Protein AF-E3FIV1-F1 (afdb_monomer)

Sequence (93 aa):
MCKFEVGVPIQNEQQGTISLKYAQQVSAQTANRAAYAVLSEAHSGEMLAVLCIDFKEEYRRALGEQVSGSRVSECVTAGIETVYFDLPEGVKP

Solvent-accessible surface area (backbone atoms only — not comparable to full-atom values): 5796 Å² total; per-residue (Å²): 129,91,67,62,41,77,48,68,56,56,58,41,93,90,72,41,75,40,54,69,69,55,49,52,49,54,51,54,54,38,45,54,51,22,44,45,62,46,60,74,71,60,60,94,86,65,55,69,69,57,56,43,51,53,27,52,52,45,28,39,52,57,38,40,77,75,36,70,80,38,45,64,45,72,65,73,70,82,87,66,79,80,83,71,93,80,65,66,92,86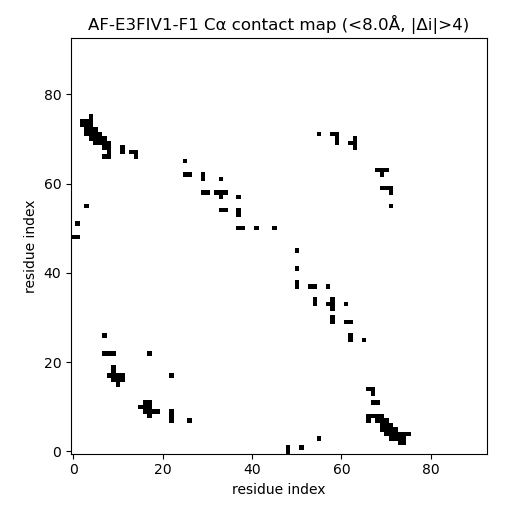,72,76,135

Structure (mmCIF, N/CA/C/O backbone):
data_AF-E3FIV1-F1
#
_entry.id   AF-E3FIV1-F1
#
loop_
_atom_site.group_PDB
_atom_site.id
_atom_site.type_symbol
_atom_site.label_atom_id
_atom_site.label_alt_id
_atom_site.label_comp_id
_atom_site.label_asym_id
_atom_site.label_entity_id
_atom_site.label_seq_id
_atom_site.pdbx_PDB_ins_code
_atom_site.Cartn_x
_atom_site.Cartn_y
_atom_site.Cartn_z
_atom_site.occupancy
_atom_site.B_iso_or_equiv
_atom_site.auth_seq_id
_atom_site.auth_comp_id
_atom_site.auth_asym_id
_atom_site.auth_atom_id
_atom_site.pdbx_PDB_model_num
ATOM 1 N N . MET A 1 1 ? 8.489 -13.337 -8.375 1.00 65.31 1 MET A N 1
ATOM 2 C CA . MET A 1 1 ? 7.082 -12.876 -8.449 1.00 65.31 1 MET A CA 1
ATOM 3 C C . MET A 1 1 ? 6.910 -11.770 -7.421 1.00 65.31 1 MET A C 1
ATOM 5 O O . MET A 1 1 ? 7.418 -11.947 -6.323 1.00 65.31 1 MET A O 1
ATOM 9 N N . CYS A 1 2 ? 6.269 -10.650 -7.768 1.00 83.38 2 CYS A N 1
ATOM 10 C CA . CYS A 1 2 ? 6.049 -9.543 -6.833 1.00 83.38 2 CYS A CA 1
ATOM 11 C C . CYS A 1 2 ? 4.977 -9.942 -5.810 1.00 83.38 2 CYS A C 1
ATOM 13 O O . CYS A 1 2 ? 3.795 -9.982 -6.146 1.00 83.38 2 CYS A O 1
ATOM 15 N N . LYS A 1 3 ? 5.392 -10.347 -4.607 1.00 86.25 3 LYS A N 1
ATOM 16 C CA . LYS A 1 3 ? 4.516 -10.839 -3.536 1.00 86.25 3 LYS A CA 1
ATOM 17 C C . LYS A 1 3 ? 4.990 -10.275 -2.207 1.00 86.25 3 LYS A C 1
ATOM 19 O O . LYS A 1 3 ? 6.175 -10.351 -1.901 1.00 86.25 3 LYS A O 1
ATOM 24 N N . PHE A 1 4 ? 4.069 -9.727 -1.432 1.00 88.00 4 PHE A N 1
ATOM 25 C CA . PHE A 1 4 ? 4.343 -9.170 -0.116 1.00 88.00 4 PHE A CA 1
ATOM 26 C C . PHE A 1 4 ? 3.056 -9.159 0.715 1.00 88.00 4 PHE A C 1
ATOM 28 O O . PHE A 1 4 ? 1.949 -9.222 0.178 1.00 88.00 4 PHE A O 1
ATOM 35 N N . GLU A 1 5 ? 3.209 -9.094 2.032 1.00 90.19 5 GLU A N 1
ATOM 36 C CA . GLU A 1 5 ? 2.107 -9.046 2.990 1.00 90.19 5 GLU A CA 1
ATOM 37 C C . GLU A 1 5 ? 1.805 -7.605 3.391 1.00 90.19 5 GLU A C 1
ATOM 39 O O . GLU A 1 5 ? 2.710 -6.775 3.505 1.00 90.19 5 GLU A O 1
ATOM 44 N N . VAL A 1 6 ? 0.523 -7.324 3.632 1.00 89.62 6 VAL A N 1
ATOM 45 C CA . VAL A 1 6 ? 0.041 -6.017 4.084 1.00 89.62 6 VAL A CA 1
ATOM 46 C C . VAL A 1 6 ? -0.756 -6.199 5.368 1.00 89.62 6 VAL A C 1
ATOM 48 O O . VAL A 1 6 ? -1.780 -6.879 5.390 1.00 89.62 6 VAL A O 1
ATOM 51 N N . GLY A 1 7 ? -0.290 -5.565 6.438 1.00 90.00 7 GLY A N 1
ATOM 52 C CA . GLY A 1 7 ? -0.983 -5.489 7.716 1.00 90.00 7 GLY A CA 1
ATOM 53 C C . GLY A 1 7 ? -1.544 -4.091 7.938 1.00 90.00 7 GLY A C 1
ATOM 54 O O . GLY A 1 7 ? -0.798 -3.114 7.912 1.00 90.00 7 GLY A O 1
ATOM 55 N N . VAL A 1 8 ? -2.846 -3.993 8.205 1.00 90.88 8 VAL A N 1
ATOM 56 C CA . VAL A 1 8 ? -3.501 -2.742 8.607 1.00 90.88 8 VAL A CA 1
ATOM 57 C C . VAL A 1 8 ? -4.094 -2.940 10.002 1.00 90.88 8 VAL A C 1
ATOM 59 O O . VAL A 1 8 ? -4.864 -3.885 10.193 1.00 90.88 8 VAL A O 1
ATOM 62 N N . PRO A 1 9 ? -3.739 -2.106 10.994 1.00 87.00 9 PRO A N 1
ATOM 63 C CA . PRO A 1 9 ? -4.281 -2.249 12.335 1.00 87.00 9 PRO A CA 1
ATOM 64 C C . PRO A 1 9 ? -5.777 -1.924 12.360 1.00 87.00 9 PRO A C 1
ATOM 66 O O . PRO A 1 9 ? -6.244 -1.008 11.688 1.00 87.00 9 PRO A O 1
ATOM 69 N N . ILE A 1 10 ? -6.521 -2.655 13.191 1.00 83.38 10 ILE A N 1
ATOM 70 C CA . ILE A 1 10 ? -7.926 -2.354 13.519 1.00 83.38 10 ILE A CA 1
ATOM 71 C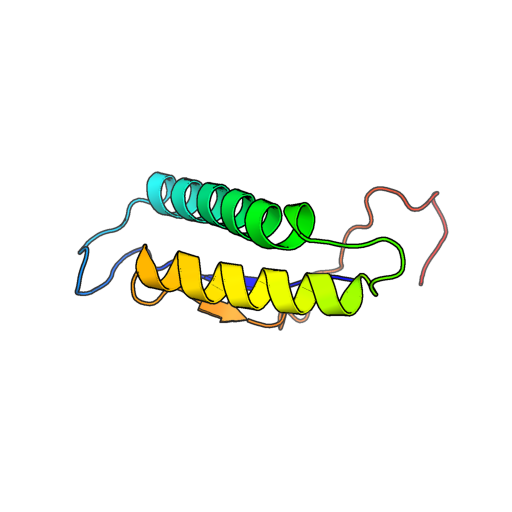 C . ILE A 1 10 ? -8.052 -1.378 14.699 1.00 83.38 10 ILE A C 1
ATOM 73 O O . ILE A 1 10 ? -9.142 -0.899 15.002 1.00 83.38 10 ILE A O 1
ATOM 77 N N . GLN A 1 11 ? -6.935 -1.068 15.362 1.00 81.75 11 GLN A N 1
ATOM 78 C CA . GLN A 1 11 ? -6.850 -0.063 16.413 1.00 81.75 11 GLN A CA 1
ATOM 79 C C . GLN A 1 11 ? -5.434 0.525 16.476 1.00 81.75 11 GLN A C 1
ATOM 81 O O . GLN A 1 11 ? -4.460 -0.226 16.427 1.00 81.75 11 GLN A O 1
ATOM 86 N N . ASN A 1 12 ? -5.310 1.846 16.604 1.00 84.81 12 ASN A N 1
ATOM 87 C CA . ASN A 1 12 ? -4.040 2.520 16.890 1.00 84.81 12 ASN A CA 1
ATOM 88 C C . ASN A 1 12 ? -4.261 3.796 17.732 1.00 84.81 12 ASN A C 1
ATOM 90 O O . ASN A 1 12 ? -5.392 4.241 17.921 1.00 84.81 12 ASN A O 1
ATOM 94 N N . GLU A 1 13 ? -3.181 4.383 18.254 1.00 85.12 13 GLU A N 1
ATOM 95 C CA . GLU A 1 13 ? -3.257 5.567 19.129 1.00 85.12 13 GLU A CA 1
ATOM 96 C C . GLU A 1 13 ? -3.697 6.841 18.391 1.00 85.12 13 GLU A C 1
ATOM 98 O O . GLU A 1 13 ? -4.348 7.700 18.978 1.00 85.12 13 GLU A O 1
ATO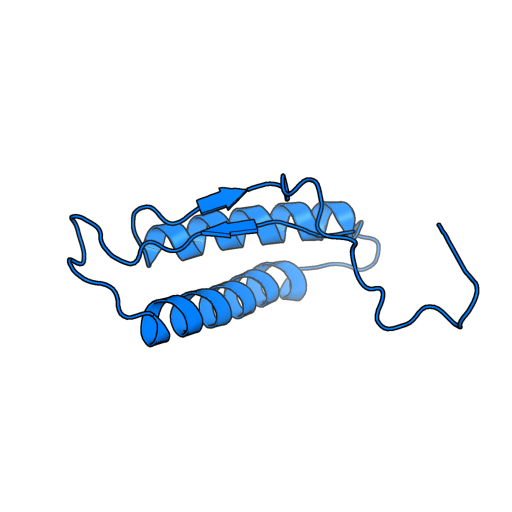M 103 N N . GLN A 1 14 ? -3.370 6.966 17.101 1.00 86.81 14 GLN A N 1
ATOM 104 C CA . GLN A 1 14 ? -3.634 8.184 16.324 1.00 86.81 14 GLN A CA 1
ATOM 105 C C . GLN A 1 14 ? -5.074 8.279 15.802 1.00 86.81 14 GLN A C 1
ATOM 107 O O . GLN A 1 14 ? -5.616 9.374 15.694 1.00 86.81 14 GLN A O 1
ATOM 112 N N . GLN A 1 15 ? -5.689 7.152 15.451 1.00 86.06 15 GLN A N 1
ATOM 113 C CA . GLN A 1 15 ? -6.986 7.077 14.767 1.00 86.06 15 GLN A CA 1
ATOM 114 C C . GLN A 1 15 ? -8.039 6.344 15.607 1.00 86.06 15 GLN A C 1
ATOM 116 O O . GLN A 1 15 ? -9.209 6.297 15.228 1.00 86.06 15 GLN A O 1
ATOM 121 N N . GLY A 1 16 ? -7.655 5.779 16.755 1.00 90.12 16 GLY A N 1
ATOM 122 C CA . GLY A 1 16 ? -8.551 5.004 17.599 1.00 90.12 16 GLY A CA 1
ATOM 123 C C . GLY A 1 16 ? -8.949 3.696 16.921 1.00 90.12 16 GLY A C 1
ATOM 124 O O . GLY A 1 16 ? -8.092 2.939 16.471 1.00 90.12 16 GLY A O 1
ATOM 125 N N . THR A 1 17 ? -10.250 3.402 16.873 1.00 91.00 17 THR A N 1
ATOM 126 C CA . THR A 1 17 ? -10.762 2.189 16.214 1.00 91.00 17 THR A CA 1
ATOM 127 C C . THR A 1 17 ? -10.864 2.398 14.710 1.00 91.00 17 THR A C 1
ATOM 129 O O . THR A 1 17 ? -11.526 3.319 14.236 1.00 91.00 17 THR A O 1
ATOM 132 N N . ILE A 1 18 ? -10.271 1.481 13.956 1.00 85.75 18 ILE A N 1
ATOM 133 C CA . ILE A 1 18 ? -10.271 1.473 12.499 1.00 85.75 18 ILE A CA 1
ATOM 134 C C . ILE A 1 18 ? -11.204 0.358 12.036 1.00 85.75 18 ILE A C 1
ATOM 136 O O . ILE A 1 18 ? -10.976 -0.822 12.300 1.00 85.75 18 ILE A O 1
ATOM 140 N N . SER A 1 19 ? -12.279 0.723 11.334 1.00 88.06 19 SER A N 1
ATOM 141 C CA . SER A 1 19 ? -13.211 -0.280 10.810 1.00 88.06 19 SER A CA 1
ATOM 142 C C . SER A 1 19 ? -12.546 -1.158 9.746 1.00 88.06 19 SER A C 1
ATOM 144 O O . SER A 1 19 ? -11.776 -0.667 8.920 1.00 88.06 19 SER A O 1
ATOM 146 N N . LEU A 1 20 ? -12.912 -2.443 9.701 1.00 85.81 20 LEU A N 1
ATOM 147 C CA . LEU A 1 20 ? -12.412 -3.378 8.687 1.00 85.81 20 LEU A CA 1
ATOM 148 C C . LEU A 1 20 ? -12.666 -2.869 7.259 1.00 85.81 20 LEU A C 1
ATOM 150 O O . LEU A 1 20 ? -11.781 -2.936 6.411 1.00 85.81 20 LEU A O 1
ATOM 154 N N . LYS A 1 21 ? -13.854 -2.303 7.009 1.00 88.06 21 LYS A N 1
ATOM 155 C CA . LYS A 1 21 ? -14.212 -1.724 5.707 1.00 88.06 21 LYS A CA 1
ATOM 156 C C . LYS A 1 21 ? -13.257 -0.596 5.312 1.00 88.06 21 LYS A C 1
ATOM 158 O O . LYS A 1 21 ? -12.788 -0.564 4.179 1.00 88.06 21 LYS A O 1
ATOM 163 N N . TYR A 1 22 ? -12.959 0.312 6.241 1.00 88.88 22 TYR A N 1
ATOM 164 C CA . TYR A 1 22 ? -12.006 1.391 5.992 1.00 88.88 22 TYR A CA 1
ATOM 165 C C . TYR A 1 22 ? -10.598 0.840 5.757 1.00 88.88 22 TYR A C 1
ATOM 167 O O . TYR A 1 22 ? -9.969 1.228 4.781 1.00 88.88 22 TYR A O 1
ATOM 175 N N . ALA A 1 23 ? -10.134 -0.105 6.583 1.00 87.50 23 ALA A N 1
ATOM 176 C CA . ALA A 1 23 ? -8.821 -0.734 6.436 1.00 87.50 23 ALA A CA 1
ATOM 177 C C . ALA A 1 23 ? -8.640 -1.396 5.056 1.00 87.50 23 ALA A C 1
ATOM 179 O O . ALA A 1 23 ? -7.612 -1.218 4.405 1.00 87.50 23 ALA A O 1
ATOM 180 N N . GLN A 1 24 ? -9.660 -2.109 4.572 1.00 88.75 24 GLN A N 1
ATOM 181 C CA . GLN A 1 24 ? -9.662 -2.706 3.233 1.00 88.75 24 GLN A CA 1
ATOM 182 C C . GLN A 1 24 ? -9.644 -1.639 2.136 1.00 88.75 24 GLN A C 1
ATOM 184 O O . GLN A 1 24 ? -8.852 -1.719 1.198 1.00 88.75 24 GLN A O 1
ATOM 189 N N . GLN A 1 25 ? -10.501 -0.625 2.264 1.00 93.19 25 GLN A N 1
ATOM 190 C CA . GLN A 1 25 ? -10.622 0.436 1.274 1.00 93.19 25 GLN A CA 1
ATOM 191 C C . GLN A 1 25 ? -9.332 1.255 1.155 1.00 93.19 25 GLN A C 1
ATOM 193 O O . GLN A 1 25 ? -8.833 1.438 0.047 1.00 93.19 25 GLN A O 1
ATOM 198 N N . VAL A 1 26 ? -8.777 1.721 2.277 1.00 94.12 26 VAL A N 1
ATOM 199 C CA . VAL A 1 26 ? -7.553 2.532 2.290 1.00 94.12 26 VAL A CA 1
ATOM 200 C C . VAL A 1 26 ? -6.362 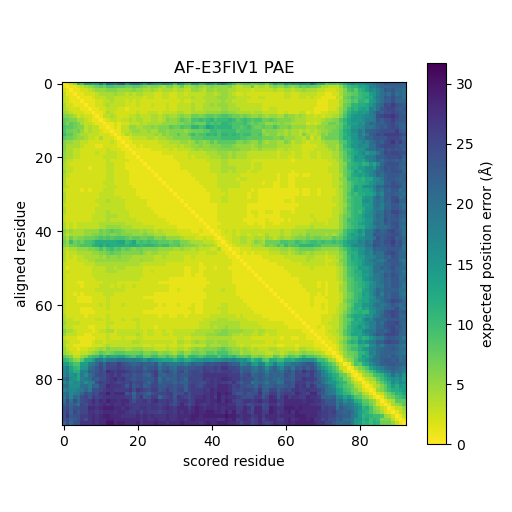1.732 1.773 1.00 94.12 26 VAL A C 1
ATOM 202 O O . VAL A 1 26 ? -5.567 2.252 0.995 1.00 94.12 26 VAL A O 1
ATOM 205 N N . SER A 1 27 ? -6.284 0.444 2.114 1.00 92.69 27 SER A N 1
ATOM 206 C CA . SER A 1 27 ? -5.264 -0.467 1.602 1.00 92.69 27 SER A CA 1
ATOM 207 C C . SER A 1 27 ? -5.313 -0.570 0.073 1.00 92.69 27 SER A C 1
ATOM 209 O O . SER A 1 27 ? -4.310 -0.296 -0.586 1.00 92.69 27 SER A O 1
ATOM 211 N N . ALA A 1 28 ? -6.488 -0.864 -0.497 1.00 95.12 28 ALA A N 1
ATOM 212 C CA . ALA A 1 28 ? -6.668 -1.009 -1.942 1.00 95.12 28 ALA A CA 1
ATOM 213 C C . ALA A 1 28 ? -6.447 0.307 -2.708 1.00 95.12 28 ALA A C 1
ATOM 215 O O . ALA A 1 28 ? -5.786 0.330 -3.745 1.00 95.12 28 ALA A O 1
ATOM 216 N N . GLN A 1 29 ? -6.971 1.422 -2.193 1.00 97.06 29 GLN A N 1
ATOM 217 C CA . GLN A 1 29 ? -6.798 2.737 -2.817 1.00 97.06 29 GLN A CA 1
ATOM 218 C C . GLN A 1 29 ? -5.329 3.167 -2.830 1.00 97.06 29 GLN A C 1
ATOM 220 O O . GLN A 1 29 ? -4.843 3.688 -3.834 1.00 97.06 29 GLN A O 1
ATOM 225 N N . THR A 1 30 ? -4.615 2.918 -1.735 1.00 97.25 30 THR A N 1
ATOM 226 C CA . THR A 1 30 ? -3.196 3.261 -1.626 1.00 97.25 30 THR A CA 1
ATOM 227 C C . THR A 1 30 ? -2.341 2.376 -2.528 1.00 97.25 30 THR A C 1
ATOM 229 O O . THR A 1 30 ? -1.450 2.896 -3.193 1.00 97.25 30 THR A O 1
ATOM 232 N N . ALA A 1 31 ? -2.656 1.081 -2.637 1.00 96.56 31 ALA A N 1
ATOM 233 C CA . ALA A 1 31 ? -1.993 0.190 -3.586 1.00 96.56 31 ALA A CA 1
ATOM 234 C C . ALA A 1 31 ? -2.150 0.691 -5.031 1.00 96.56 31 ALA A C 1
ATOM 236 O O . ALA A 1 31 ? -1.161 0.824 -5.745 1.00 96.56 31 ALA A O 1
ATOM 237 N N . ASN A 1 32 ? -3.366 1.060 -5.448 1.00 97.94 32 ASN A N 1
ATOM 238 C CA . ASN A 1 32 ? -3.601 1.605 -6.790 1.00 97.94 32 ASN A CA 1
ATOM 239 C C . ASN A 1 32 ? -2.817 2.901 -7.036 1.00 97.94 32 ASN A C 1
ATOM 241 O O . ASN A 1 32 ? -2.254 3.088 -8.113 1.00 97.94 32 ASN A O 1
ATOM 245 N N . ARG A 1 33 ? -2.759 3.794 -6.040 1.00 97.81 33 ARG A N 1
ATOM 246 C CA . ARG A 1 33 ? -2.012 5.052 -6.141 1.00 97.81 33 ARG A CA 1
ATOM 247 C C . ARG A 1 33 ? -0.505 4.818 -6.251 1.00 97.81 33 ARG A C 1
ATOM 249 O O . ARG A 1 33 ? 0.126 5.440 -7.097 1.00 97.81 33 ARG A O 1
ATOM 256 N N . ALA A 1 34 ? 0.049 3.930 -5.429 1.00 97.44 34 ALA A N 1
ATOM 257 C CA . ALA A 1 34 ? 1.464 3.575 -5.475 1.00 97.44 34 ALA A CA 1
ATOM 258 C C . ALA A 1 34 ? 1.828 2.900 -6.805 1.00 97.44 34 ALA A C 1
ATOM 260 O O . ALA A 1 34 ? 2.825 3.254 -7.425 1.00 97.44 34 ALA A O 1
ATOM 261 N N . ALA A 1 35 ? 0.980 1.988 -7.289 1.00 96.56 35 ALA A N 1
ATOM 262 C CA . ALA A 1 35 ? 1.170 1.352 -8.588 1.00 96.56 35 ALA A CA 1
ATOM 263 C C . ALA A 1 35 ? 1.147 2.382 -9.721 1.00 96.56 35 ALA A C 1
ATOM 265 O O . ALA A 1 35 ? 2.008 2.342 -10.591 1.00 96.56 35 ALA A O 1
ATOM 266 N N . TYR A 1 36 ? 0.205 3.328 -9.697 1.00 97.44 36 TYR A N 1
ATOM 267 C CA . TYR A 1 36 ? 0.171 4.408 -10.679 1.00 97.44 36 TYR A CA 1
ATOM 268 C C . TYR A 1 36 ? 1.442 5.264 -10.623 1.00 97.44 36 TYR A C 1
ATOM 270 O O . TYR A 1 36 ? 2.037 5.511 -11.666 1.00 97.44 36 TYR A O 1
ATOM 278 N N . ALA A 1 37 ? 1.886 5.675 -9.430 1.00 97.38 37 ALA A N 1
ATOM 279 C CA . ALA A 1 37 ? 3.087 6.495 -9.270 1.00 97.38 37 ALA A CA 1
ATOM 280 C C . ALA A 1 37 ? 4.322 5.831 -9.898 1.00 97.38 37 ALA A C 1
ATOM 282 O O . ALA A 1 37 ? 5.016 6.463 -10.681 1.00 97.38 37 ALA A O 1
ATOM 283 N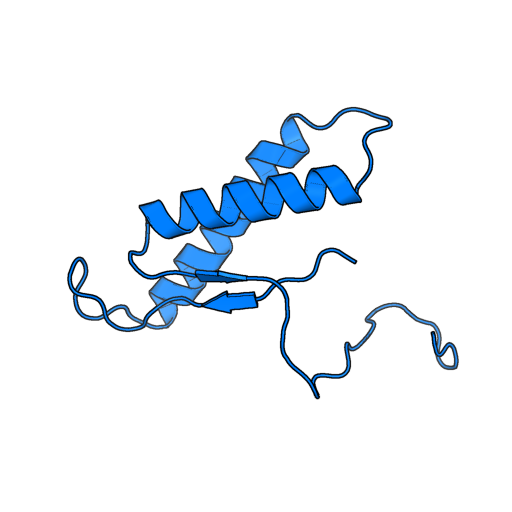 N . VAL A 1 38 ? 4.533 4.537 -9.643 1.00 96.69 38 VAL A N 1
ATOM 284 C CA . VAL A 1 38 ? 5.687 3.808 -10.187 1.00 96.69 38 VAL A CA 1
ATOM 285 C C . VAL A 1 38 ? 5.522 3.478 -11.669 1.00 96.69 38 VAL A C 1
ATOM 287 O O . VAL A 1 38 ? 6.412 3.727 -12.474 1.00 96.69 38 VAL A O 1
ATOM 290 N N . LEU A 1 39 ? 4.378 2.917 -12.063 1.00 94.94 39 LEU A N 1
ATOM 291 C CA . LEU A 1 39 ? 4.199 2.402 -13.423 1.00 94.94 39 LEU A CA 1
ATOM 292 C C . LEU A 1 39 ? 3.961 3.505 -14.459 1.00 94.94 39 LEU A C 1
ATOM 294 O O . LEU A 1 39 ? 4.208 3.274 -15.639 1.00 94.94 39 LEU A O 1
ATOM 298 N N . SER A 1 40 ? 3.485 4.686 -14.052 1.00 96.50 40 SER A N 1
ATOM 299 C CA . SER A 1 40 ? 3.314 5.823 -14.971 1.00 96.50 40 SER A CA 1
ATOM 300 C C . SER A 1 40 ? 4.640 6.459 -15.395 1.00 96.50 40 SER A C 1
ATOM 302 O O . SER A 1 40 ? 4.703 7.077 -16.455 1.00 96.50 40 SER A O 1
ATOM 304 N N . GLU A 1 41 ? 5.694 6.265 -14.599 1.00 94.25 41 GLU A N 1
ATOM 305 C CA . GLU A 1 41 ? 7.052 6.752 -14.863 1.00 94.25 41 GLU A CA 1
ATOM 306 C C . GLU A 1 41 ? 7.965 5.657 -15.439 1.00 94.25 41 GLU A C 1
ATOM 308 O O . GLU A 1 41 ? 9.128 5.917 -15.749 1.00 94.25 41 GLU A O 1
ATOM 313 N N . ALA A 1 42 ? 7.444 4.436 -15.608 1.00 93.81 42 ALA A N 1
ATOM 314 C CA . ALA A 1 42 ? 8.225 3.296 -16.059 1.00 93.81 42 ALA A CA 1
A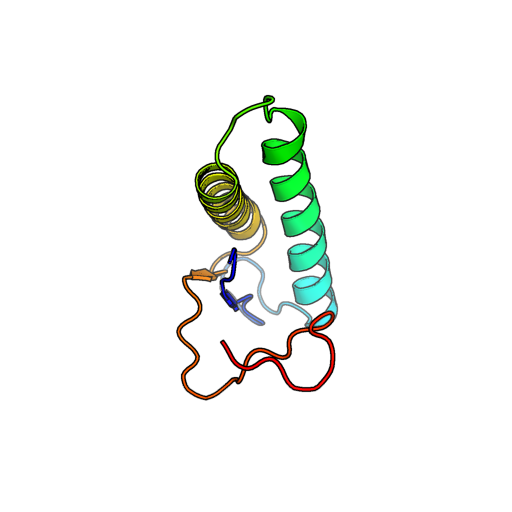TOM 315 C C . ALA A 1 42 ? 8.602 3.396 -17.547 1.00 93.81 42 ALA A C 1
ATOM 317 O O . ALA A 1 42 ? 7.783 3.723 -18.413 1.00 93.81 42 ALA A O 1
ATOM 318 N N . HIS A 1 43 ? 9.844 3.038 -17.860 1.00 93.81 43 HIS A N 1
ATOM 319 C CA . HIS A 1 43 ? 10.407 3.068 -19.205 1.00 93.81 43 HIS A CA 1
ATOM 320 C C . HIS A 1 43 ? 10.537 1.667 -19.807 1.00 93.81 43 HIS A C 1
ATOM 322 O O . HIS A 1 43 ? 10.695 0.649 -19.128 1.00 93.81 43 HIS A O 1
ATOM 328 N N . SER A 1 44 ? 10.527 1.610 -21.141 1.00 87.75 44 SER A N 1
ATOM 329 C CA . SER A 1 44 ? 10.783 0.361 -21.862 1.00 87.75 44 SER A CA 1
ATOM 330 C C . SER A 1 44 ? 12.191 -0.159 -21.559 1.00 87.75 44 SER A C 1
ATOM 332 O O . SER A 1 44 ? 13.174 0.545 -21.774 1.00 87.75 44 SER A O 1
ATOM 334 N N . GLY A 1 45 ? 12.282 -1.408 -21.097 1.00 88.19 45 GLY A N 1
ATOM 335 C CA . GLY A 1 45 ? 13.546 -2.064 -20.745 1.00 88.19 45 GLY A CA 1
ATOM 336 C C . GLY A 1 45 ? 13.850 -2.096 -19.246 1.00 88.19 45 GLY A C 1
ATOM 337 O O . GLY A 1 45 ? 14.792 -2.779 -18.847 1.00 88.19 45 GLY A O 1
ATOM 338 N N . GLU A 1 46 ? 13.051 -1.431 -18.407 1.00 90.31 46 GLU A N 1
ATOM 339 C CA . GLU A 1 46 ? 13.182 -1.572 -16.958 1.00 90.31 46 GLU A CA 1
ATOM 340 C C . GLU A 1 46 ? 12.831 -2.984 -16.488 1.00 90.31 46 GLU A C 1
ATOM 342 O O . GLU A 1 46 ? 11.910 -3.647 -16.976 1.00 90.31 46 GLU A O 1
ATOM 347 N N . MET A 1 47 ? 13.594 -3.462 -15.506 1.00 90.12 47 MET A N 1
ATOM 348 C CA . MET A 1 47 ? 13.368 -4.777 -14.927 1.00 90.12 47 MET A CA 1
ATOM 349 C C . MET A 1 47 ? 12.126 -4.738 -14.038 1.00 90.12 47 MET A C 1
ATOM 351 O O . MET A 1 47 ? 12.091 -4.010 -13.050 1.00 90.12 47 MET A O 1
ATOM 355 N N . LEU A 1 48 ? 11.154 -5.617 -14.304 1.00 89.44 48 LEU A N 1
ATOM 356 C CA . LEU A 1 48 ? 9.946 -5.762 -13.475 1.00 89.44 48 LEU A CA 1
ATOM 357 C C . LEU A 1 48 ? 10.255 -5.992 -11.984 1.00 89.44 48 LEU A C 1
ATOM 359 O O . LEU A 1 48 ? 9.455 -5.639 -11.121 1.00 89.44 48 LEU A O 1
ATOM 363 N N . ALA A 1 49 ? 11.408 -6.591 -11.671 1.00 87.94 49 ALA A N 1
ATOM 364 C CA . ALA A 1 49 ? 11.864 -6.772 -10.296 1.00 87.94 49 ALA A CA 1
ATOM 365 C C . ALA A 1 49 ? 12.163 -5.438 -9.593 1.00 87.94 49 ALA A C 1
ATOM 367 O O . ALA A 1 49 ? 11.823 -5.295 -8.424 1.00 87.94 49 ALA A O 1
ATOM 368 N N . VAL A 1 50 ? 12.748 -4.470 -10.305 1.00 90.38 50 VAL A N 1
ATOM 369 C CA . VAL A 1 50 ? 13.037 -3.126 -9.781 1.00 90.38 50 VAL A CA 1
ATOM 370 C C . VAL A 1 50 ? 11.731 -2.369 -9.563 1.00 90.38 50 VAL A C 1
ATOM 372 O O . VAL A 1 50 ? 11.455 -1.968 -8.440 1.00 90.38 50 VAL A O 1
ATOM 375 N N . LEU A 1 51 ? 10.849 -2.349 -10.568 1.00 94.50 51 LEU A N 1
ATOM 376 C CA . LEU A 1 51 ? 9.525 -1.721 -10.456 1.00 94.50 51 LEU A CA 1
ATOM 377 C C . LEU A 1 51 ? 8.687 -2.298 -9.302 1.00 94.50 51 LEU A C 1
ATOM 379 O O . LEU A 1 51 ? 7.936 -1.581 -8.650 1.00 94.50 51 LEU A O 1
ATOM 383 N N . CYS A 1 52 ? 8.812 -3.597 -9.018 1.00 92.81 52 CYS A N 1
ATOM 384 C CA . CYS A 1 52 ? 8.161 -4.215 -7.863 1.00 92.81 52 CYS A CA 1
ATOM 385 C C . CYS A 1 52 ? 8.715 -3.706 -6.523 1.00 92.81 52 CYS A C 1
ATOM 387 O O . CYS A 1 52 ? 7.938 -3.483 -5.594 1.00 92.81 52 CYS A O 1
ATOM 389 N N . ILE A 1 53 ? 10.038 -3.549 -6.410 1.00 93.19 53 ILE A N 1
ATOM 390 C CA . ILE A 1 53 ? 10.682 -3.007 -5.207 1.00 93.19 53 ILE A CA 1
ATOM 391 C C . ILE A 1 53 ? 10.221 -1.564 -4.996 1.00 93.19 53 ILE A C 1
ATOM 393 O O . ILE A 1 53 ? 9.760 -1.234 -3.904 1.00 93.19 53 ILE A O 1
ATOM 397 N N . ASP A 1 54 ? 10.243 -0.752 -6.051 1.00 95.31 54 ASP A N 1
ATOM 398 C CA . ASP A 1 54 ? 9.814 0.646 -5.994 1.00 95.31 54 ASP A CA 1
ATOM 399 C C . ASP A 1 54 ? 8.337 0.756 -5.607 1.00 95.31 54 ASP A C 1
ATOM 401 O O . ASP A 1 54 ? 7.971 1.522 -4.716 1.00 95.31 54 ASP A O 1
ATOM 405 N N . PHE A 1 55 ? 7.483 -0.081 -6.202 1.00 96.31 55 PHE A N 1
ATOM 406 C CA . PHE A 1 55 ? 6.068 -0.153 -5.852 1.00 96.31 55 PHE A CA 1
ATOM 407 C C . PHE A 1 55 ? 5.858 -0.529 -4.383 1.00 96.31 55 PHE A C 1
ATOM 409 O O . PHE A 1 55 ? 5.046 0.094 -3.696 1.00 96.31 55 PHE A O 1
ATOM 416 N N . LYS A 1 56 ? 6.579 -1.537 -3.885 1.00 95.69 56 LYS A N 1
ATOM 417 C CA . LYS A 1 56 ? 6.473 -1.987 -2.495 1.00 95.69 56 LYS A CA 1
ATOM 418 C C . LYS A 1 56 ? 6.882 -0.884 -1.520 1.00 95.69 56 LYS A C 1
ATOM 420 O O . LYS A 1 56 ? 6.191 -0.678 -0.522 1.00 95.69 56 LYS A O 1
ATOM 425 N N . GLU A 1 57 ? 7.973 -0.178 -1.802 1.00 96.00 57 GLU A N 1
ATOM 426 C CA . GLU A 1 57 ? 8.453 0.922 -0.964 1.00 96.00 57 GLU A CA 1
ATOM 427 C C . GLU A 1 57 ? 7.502 2.119 -0.986 1.00 96.00 57 GLU A C 1
ATOM 429 O O . GLU A 1 57 ? 7.147 2.643 0.074 1.00 96.00 57 GLU A O 1
ATOM 434 N N . GLU A 1 58 ? 7.011 2.501 -2.165 1.00 97.44 58 GLU A N 1
ATOM 435 C CA . GLU A 1 58 ? 6.046 3.590 -2.296 1.00 97.44 58 GLU A CA 1
ATOM 436 C C . GLU A 1 58 ? 4.725 3.250 -1.600 1.00 97.44 58 GLU A C 1
ATOM 438 O O . GLU A 1 58 ? 4.162 4.072 -0.875 1.00 97.44 58 GLU A O 1
ATOM 443 N N . TYR A 1 59 ? 4.254 2.009 -1.730 1.00 97.62 59 TYR A N 1
ATOM 444 C CA . TYR A 1 59 ? 3.057 1.559 -1.036 1.00 97.62 59 TYR A CA 1
ATOM 445 C C . TYR A 1 59 ? 3.248 1.548 0.485 1.00 97.62 59 TYR A C 1
ATOM 447 O O . TYR A 1 59 ? 2.389 2.047 1.214 1.00 97.62 59 TYR A O 1
ATOM 455 N N . ARG A 1 60 ? 4.390 1.049 0.978 1.00 97.06 60 ARG A N 1
ATOM 456 C CA . ARG A 1 60 ? 4.742 1.068 2.406 1.00 97.06 60 ARG A CA 1
ATOM 457 C C . ARG A 1 60 ? 4.718 2.488 2.963 1.00 97.06 60 ARG A C 1
ATOM 459 O O . ARG A 1 60 ? 4.130 2.719 4.020 1.00 97.06 60 ARG A O 1
ATOM 466 N N . ARG A 1 61 ? 5.336 3.431 2.250 1.00 97.44 61 ARG A N 1
ATOM 467 C CA . ARG A 1 61 ? 5.382 4.847 2.625 1.00 97.44 61 ARG A CA 1
ATOM 468 C C . ARG A 1 61 ? 3.980 5.460 2.644 1.00 97.44 61 ARG A C 1
ATOM 470 O O . ARG A 1 61 ? 3.543 5.948 3.684 1.00 97.44 61 ARG A O 1
ATOM 477 N N . ALA A 1 62 ? 3.256 5.372 1.530 1.00 97.38 62 ALA A N 1
ATOM 478 C CA . ALA A 1 62 ? 1.944 5.994 1.370 1.00 97.38 62 ALA A CA 1
ATOM 479 C C . ALA A 1 62 ? 0.876 5.404 2.310 1.00 97.38 62 ALA A C 1
ATOM 481 O O . ALA A 1 62 ? -0.031 6.116 2.746 1.00 97.38 62 ALA A O 1
ATOM 482 N N . LEU A 1 63 ? 0.966 4.111 2.644 1.00 95.81 63 LEU A N 1
ATOM 483 C CA . LEU A 1 63 ? 0.049 3.475 3.591 1.00 95.81 63 LEU A CA 1
ATOM 484 C C . LEU A 1 63 ? 0.376 3.878 5.032 1.00 95.81 63 LEU A C 1
ATOM 486 O O . LEU A 1 63 ? -0.546 4.125 5.805 1.00 95.81 63 LEU A O 1
ATOM 490 N N . GLY A 1 64 ? 1.661 4.006 5.374 1.00 95.38 64 GLY A N 1
ATOM 491 C CA . GLY A 1 64 ? 2.113 4.493 6.680 1.00 95.38 64 GLY A CA 1
ATOM 492 C C . GLY A 1 64 ? 1.666 5.925 6.977 1.00 95.38 64 GLY A C 1
ATOM 493 O O . GLY A 1 64 ? 1.306 6.228 8.111 1.00 95.38 64 GLY A O 1
ATOM 494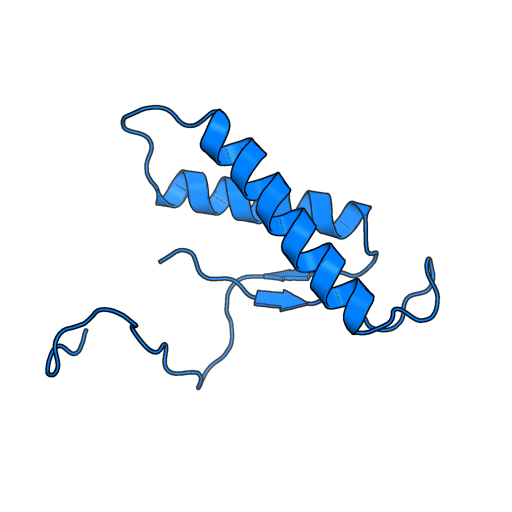 N N . GLU A 1 65 ? 1.623 6.781 5.953 1.00 94.75 65 GLU A N 1
ATOM 495 C CA . GLU A 1 65 ? 1.112 8.156 6.054 1.00 94.75 65 GLU A CA 1
ATOM 496 C C . GLU A 1 65 ? -0.401 8.215 6.322 1.00 94.75 65 GLU A C 1
ATOM 498 O O . GLU A 1 65 ? -0.875 9.148 6.968 1.00 94.75 65 GLU A O 1
ATOM 503 N N . GLN A 1 66 ? -1.168 7.227 5.848 1.00 92.94 66 GLN A N 1
ATOM 504 C CA . GLN A 1 66 ? -2.627 7.192 6.014 1.00 92.94 66 GLN A CA 1
ATOM 505 C C . GLN A 1 66 ? -3.091 6.385 7.227 1.00 92.94 66 GLN A C 1
ATOM 507 O O . GLN A 1 66 ? -4.102 6.720 7.847 1.00 92.94 66 GLN A O 1
ATOM 512 N N . VAL A 1 67 ? -2.386 5.302 7.551 1.00 92.00 67 VAL A N 1
ATOM 513 C CA . VAL A 1 67 ? -2.702 4.429 8.677 1.00 92.00 67 VAL A CA 1
ATOM 514 C C . VAL A 1 67 ? -1.443 4.146 9.473 1.00 92.00 67 VAL A C 1
ATOM 516 O O . VAL A 1 67 ? -0.586 3.346 9.084 1.00 92.00 67 VAL A O 1
ATOM 519 N N . SER A 1 68 ? -1.374 4.770 10.643 1.00 92.31 68 SER A N 1
ATOM 520 C CA . SER A 1 68 ? -0.269 4.579 11.571 1.00 92.31 68 SER A CA 1
ATOM 521 C C . SER A 1 68 ? -0.214 3.141 12.072 1.00 92.31 68 SER A C 1
ATOM 523 O O . SER A 1 68 ? -1.239 2.545 12.409 1.00 92.31 68 SER A O 1
ATOM 525 N N . GLY A 1 69 ? 0.986 2.563 12.097 1.00 88.31 69 GLY A N 1
ATOM 526 C CA . GLY A 1 69 ? 1.195 1.161 12.462 1.00 88.31 69 GLY A CA 1
ATOM 527 C C . GLY A 1 69 ? 0.860 0.151 11.359 1.00 88.31 69 GLY A C 1
ATOM 528 O O . GLY A 1 69 ? 0.929 -1.053 11.618 1.00 88.31 69 GLY A O 1
ATOM 529 N N . SER A 1 70 ? 0.527 0.602 10.144 1.00 92.88 70 SER A N 1
ATOM 530 C CA . SER A 1 70 ? 0.464 -0.281 8.976 1.00 92.88 70 SER A CA 1
ATOM 531 C C . SER A 1 70 ? 1.837 -0.874 8.642 1.00 92.88 70 SER A C 1
ATOM 533 O O . SER A 1 70 ? 2.888 -0.326 8.986 1.00 92.88 70 SER A O 1
ATOM 535 N N . ARG A 1 71 ? 1.831 -2.050 8.013 1.00 90.94 71 ARG A N 1
ATOM 536 C CA . ARG A 1 71 ? 3.036 -2.810 7.674 1.00 90.94 71 ARG A CA 1
ATOM 537 C C . ARG A 1 71 ? 2.936 -3.337 6.255 1.00 90.94 71 ARG A C 1
ATOM 539 O O . ARG A 1 71 ? 1.899 -3.863 5.869 1.00 90.94 71 ARG A O 1
ATOM 546 N N . VAL A 1 72 ? 4.042 -3.247 5.527 1.00 92.00 72 VAL A N 1
ATOM 547 C CA . VAL A 1 72 ? 4.256 -3.937 4.255 1.00 92.00 72 VAL A CA 1
ATOM 548 C C . VAL A 1 72 ? 5.569 -4.697 4.391 1.00 92.00 72 VAL A C 1
ATOM 550 O O . VAL A 1 72 ? 6.611 -4.084 4.624 1.00 92.00 72 VAL A O 1
ATOM 553 N N . SER A 1 73 ? 5.525 -6.022 4.320 1.00 87.06 73 SER A N 1
ATOM 554 C CA . SER A 1 73 ? 6.685 -6.896 4.546 1.00 87.06 73 SER A CA 1
ATOM 555 C C . SER A 1 73 ? 6.799 -7.949 3.456 1.00 87.06 73 SER A C 1
ATOM 557 O O . SER A 1 73 ? 5.858 -8.176 2.704 1.00 87.06 73 SER A O 1
ATOM 559 N N . GLU A 1 74 ? 7.960 -8.595 3.335 1.00 82.94 74 GLU A N 1
ATOM 560 C CA . GLU A 1 74 ? 8.043 -9.821 2.526 1.00 82.94 74 GLU A CA 1
ATOM 561 C C . GLU A 1 74 ? 6.952 -10.814 2.945 1.00 82.94 74 GLU A C 1
ATOM 563 O O . GLU A 1 74 ? 6.570 -10.851 4.116 1.00 82.94 74 GLU A O 1
A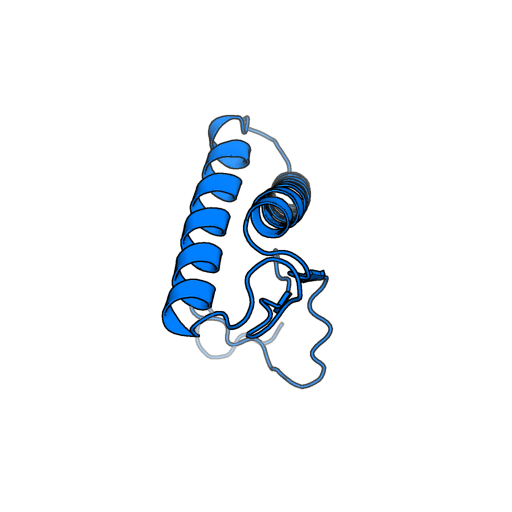TOM 568 N N . CYS A 1 75 ? 6.442 -11.600 1.993 1.00 73.38 75 CYS A N 1
ATOM 569 C CA . CYS A 1 75 ? 5.577 -12.725 2.334 1.00 73.38 75 CYS A CA 1
ATOM 570 C C . CYS A 1 75 ? 6.389 -13.719 3.168 1.00 73.38 75 CYS A C 1
ATOM 572 O O . CYS A 1 75 ? 7.326 -14.329 2.654 1.00 73.38 75 CYS A O 1
ATOM 574 N N . VAL A 1 76 ? 6.029 -13.884 4.440 1.00 62.59 76 VAL A N 1
ATOM 575 C CA . VAL A 1 76 ? 6.687 -14.833 5.351 1.00 62.59 76 VAL A CA 1
ATOM 576 C C . VAL A 1 76 ? 5.803 -16.052 5.607 1.00 62.59 76 VAL A C 1
ATOM 578 O O . VAL A 1 76 ? 6.215 -16.966 6.319 1.00 62.59 76 VAL A O 1
ATOM 581 N N . THR A 1 77 ? 4.589 -16.098 5.044 1.00 55.12 77 THR A N 1
ATOM 582 C CA . THR A 1 77 ? 3.651 -17.178 5.352 1.00 55.12 77 THR A CA 1
ATOM 583 C C . THR A 1 77 ? 4.131 -18.534 4.817 1.00 55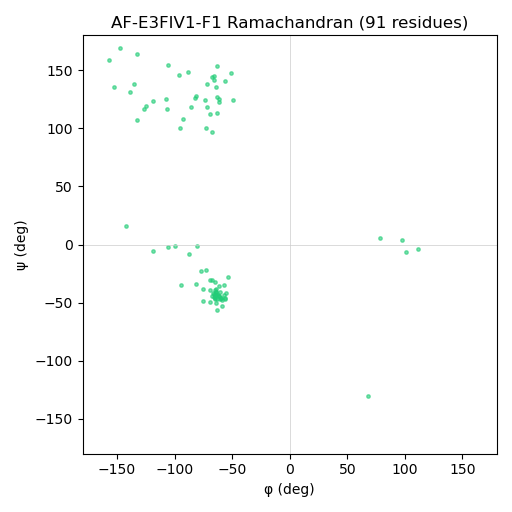.12 77 THR A C 1
ATOM 585 O O . THR A 1 77 ? 3.899 -18.901 3.665 1.00 55.12 77 THR A O 1
ATOM 588 N N . ALA A 1 78 ? 4.764 -19.320 5.689 1.00 50.88 78 ALA A N 1
ATOM 589 C CA . ALA A 1 78 ? 4.922 -20.755 5.508 1.00 50.88 78 ALA A CA 1
ATOM 590 C C . ALA A 1 78 ? 3.531 -21.414 5.508 1.00 50.88 78 ALA A C 1
ATOM 592 O O . ALA A 1 78 ? 2.750 -21.220 6.439 1.00 50.88 78 ALA A O 1
ATOM 593 N N . GLY A 1 79 ? 3.222 -22.196 4.471 1.00 47.00 79 GLY A N 1
ATOM 594 C CA . GLY A 1 79 ? 1.997 -23.003 4.408 1.00 47.00 79 GLY A CA 1
ATOM 595 C C . GLY A 1 79 ? 0.821 -22.411 3.623 1.00 47.00 79 GLY A C 1
ATOM 596 O O . GLY A 1 79 ? -0.223 -23.053 3.571 1.00 47.00 79 GLY A O 1
ATOM 597 N N . ILE A 1 80 ? 0.968 -21.251 2.970 1.00 50.75 80 ILE A N 1
ATOM 598 C CA . ILE A 1 80 ? 0.033 -20.838 1.910 1.00 50.75 80 ILE A CA 1
ATOM 599 C C . ILE A 1 80 ? 0.642 -21.251 0.569 1.00 50.75 80 ILE A C 1
ATOM 601 O O . ILE A 1 80 ? 1.540 -20.586 0.051 1.00 50.75 80 ILE A O 1
ATOM 605 N N . GLU A 1 81 ? 0.167 -22.367 0.009 1.00 48.31 81 GLU A N 1
ATOM 606 C CA . GLU A 1 81 ? 0.460 -22.710 -1.382 1.00 48.31 81 GLU A CA 1
ATOM 607 C C . GLU A 1 81 ? -0.102 -21.612 -2.285 1.00 48.31 81 GLU A C 1
ATOM 609 O O . GLU A 1 81 ? -1.288 -21.279 -2.253 1.00 48.31 81 GLU A O 1
ATOM 614 N N . THR A 1 82 ? 0.765 -21.008 -3.088 1.00 46.59 82 THR A N 1
ATOM 615 C CA . THR A 1 82 ? 0.331 -20.017 -4.062 1.00 46.59 82 THR A CA 1
ATOM 616 C C . THR A 1 82 ? -0.464 -20.699 -5.160 1.00 46.59 82 THR A C 1
ATOM 618 O O . THR A 1 82 ? 0.101 -21.453 -5.947 1.00 46.59 82 THR A O 1
ATOM 621 N N . VAL A 1 83 ? -1.764 -20.410 -5.226 1.00 49.09 83 VAL A N 1
ATOM 622 C CA . VAL A 1 83 ? -2.623 -20.827 -6.337 1.00 49.09 83 VAL A CA 1
ATOM 623 C C . VAL A 1 83 ? -2.249 -19.996 -7.564 1.00 49.09 83 VAL A C 1
ATOM 625 O O . VAL A 1 83 ? -2.318 -18.766 -7.545 1.00 49.09 83 VAL A O 1
ATOM 628 N N . TYR A 1 84 ? -1.792 -20.670 -8.615 1.00 51.47 84 TYR A N 1
ATOM 629 C CA . TYR A 1 84 ? -1.498 -20.058 -9.905 1.00 51.47 84 TYR A CA 1
ATOM 630 C C . TYR A 1 84 ? -2.791 -20.007 -10.712 1.00 51.47 84 TYR A C 1
ATOM 632 O O . TYR A 1 84 ? -3.370 -21.049 -11.002 1.00 51.47 84 TYR A O 1
ATOM 640 N N . PHE A 1 85 ? -3.247 -18.808 -11.066 1.00 46.44 85 PHE A N 1
ATOM 641 C CA . PHE A 1 85 ? -4.522 -18.637 -11.766 1.00 46.44 85 PHE A CA 1
ATOM 642 C C . PHE A 1 85 ? -4.448 -18.903 -13.283 1.00 46.44 85 PHE A C 1
ATOM 644 O O . PHE A 1 85 ? -5.492 -18.900 -13.918 1.00 46.44 85 PHE A O 1
ATOM 651 N N . ASP A 1 86 ? -3.268 -19.226 -13.841 1.00 48.16 86 ASP A N 1
ATOM 652 C CA . ASP A 1 86 ? -3.070 -19.380 -15.298 1.00 48.16 86 ASP A CA 1
ATOM 653 C C . ASP A 1 86 ? -2.110 -20.516 -15.722 1.00 48.16 86 ASP A C 1
ATOM 655 O O . ASP A 1 86 ? -1.636 -20.535 -16.860 1.00 48.16 86 ASP A O 1
ATOM 659 N N . LEU A 1 87 ? -1.774 -21.474 -14.847 1.00 48.50 87 LEU A N 1
ATOM 660 C CA . LEU A 1 87 ? -1.012 -22.648 -15.298 1.00 48.50 87 LEU A CA 1
ATOM 661 C C . LEU A 1 87 ? -1.976 -23.676 -15.915 1.00 48.50 87 LEU A C 1
ATOM 663 O O . LEU A 1 87 ? -2.929 -24.069 -15.238 1.00 48.50 87 LEU A O 1
ATOM 667 N N . PRO A 1 88 ? -1.747 -24.143 -17.161 1.00 50.12 88 PRO A N 1
ATOM 668 C CA . PRO A 1 88 ? -2.472 -25.296 -17.672 1.00 50.12 88 PRO A CA 1
ATOM 669 C C . PRO A 1 88 ? -2.267 -26.482 -16.725 1.00 50.12 88 PRO A C 1
ATOM 671 O O . PRO A 1 88 ? -1.171 -26.670 -16.182 1.00 50.12 88 PRO A O 1
ATOM 674 N N . GLU A 1 89 ? -3.331 -27.257 -16.507 1.00 44.88 89 GLU A N 1
ATOM 675 C CA . GLU A 1 89 ? -3.311 -28.395 -15.588 1.00 44.88 89 GLU A CA 1
ATOM 676 C C . GLU A 1 89 ? -2.098 -29.298 -15.860 1.00 44.88 89 GLU A C 1
ATOM 678 O O . GLU A 1 89 ? -1.891 -29.776 -16.975 1.00 44.88 89 GLU A O 1
ATOM 683 N N . GLY A 1 90 ? -1.285 -29.523 -14.823 1.00 52.22 90 GLY A N 1
ATOM 684 C CA . GLY A 1 90 ? -0.152 -30.451 -14.868 1.00 52.22 90 GLY A CA 1
ATOM 685 C C . GLY A 1 90 ? 1.240 -29.822 -14.813 1.00 52.22 90 GLY A C 1
ATOM 686 O O . GLY A 1 90 ? 2.215 -30.565 -14.720 1.00 52.22 90 GLY A O 1
ATOM 687 N N . VAL A 1 91 ? 1.370 -28.493 -14.801 1.00 51.19 91 VAL A N 1
ATOM 688 C CA . VAL A 1 91 ? 2.680 -27.849 -14.607 1.00 51.19 91 VAL A CA 1
ATOM 689 C C . VAL A 1 91 ? 2.902 -27.543 -13.125 1.00 51.19 91 VAL A C 1
ATOM 691 O O . VAL A 1 91 ? 2.282 -26.643 -12.562 1.00 51.19 91 VAL A O 1
ATOM 694 N N . LYS A 1 92 ? 3.799 -28.304 -12.489 1.00 45.34 92 LYS A N 1
ATOM 695 C CA . LYS A 1 92 ? 4.423 -27.921 -11.213 1.00 45.34 92 LYS A CA 1
ATOM 696 C C . LYS A 1 92 ? 5.691 -27.098 -11.493 1.00 45.34 92 LYS A C 1
ATOM 698 O O . LYS A 1 92 ? 6.304 -27.330 -12.535 1.00 45.34 92 LYS A O 1
ATOM 703 N N . PRO A 1 93 ? 6.054 -26.150 -10.610 1.00 54.09 93 PRO A N 1
ATOM 704 C CA . PRO A 1 93 ? 7.288 -25.379 -10.743 1.00 54.09 93 PRO A CA 1
ATOM 705 C C . PRO A 1 93 ? 8.542 -26.259 -10.686 1.00 54.09 93 PRO A C 1
ATOM 707 O O . PRO A 1 93 ? 8.500 -27.312 -10.004 1.00 54.09 93 PRO A O 1
#

Secondary structure (DSSP, 8-state):
---EEEE--SEETTTEE--HHHHHHHHHHHHHHHHHHHHHS--TT--HHHHHHHHHHHHHHHHHHHSTT-EEEE---TT-----SSPPTT---

pLDDT: mean 83.24, std 17.09, range [44.88, 97.94]

Nearest PDB structures (foldseek):
  7e8j-assembly1_B  TM=5.382E-01  e=1.813E+00  Thermococcus celer Vu 13 = JCM 8558
  8uy6-assembly1_A  TM=5.510E-01  e=7.045E+00  Escherichia coli

Foldseek 3Di:
DLDKDKDADCADPPPGGRDPVNSVVLLVVLLVVLLCVLVVPDDPPDDPVVSSVSSQVSSQVSSCVVGPPMDIGHPPDDPDDDDDPDDDPPDDD

Mean predicted aligned error: 8.73 Å

Radius of gyration: 15.78 Å; Cα contacts (8 Å, |Δi|>4): 81; chains: 1; bounding box: 28×39×41 Å

Organism: Stigmatella aurantiaca (strain DW4/3-1) (NCBI:txid378806)